Protein AF-A0A1E1VDY6-F1 (afdb_monomer_lite)

Secondary structure (DSSP, 8-state):
--TTT----------SS--TT-HHHHHHHHHHHHT-S-EEEE--GGG--HHHHHHHHTTTEEEE-PPP---TTTTTTPPPGGGPEEETTTTEEEPTTS-EEEPPP-----SSBPPPHHHHHHHHHHHHHHHHTTT----HHHHHHT-----B-----TTS--

Sequence (162 aa):
MEAEHHLIATYDVVMVGSDREQLATMVAKPKDAMGVEKLDALADHGYFSGEEIRSREALGVTPYLPKPLTSGAKAEGRFGKQDFVNLPEQDVYRCPSGAQLQRHILAMVRWGMPSSRKAQLDAATKRADKLRAKGKEVDFDQLLRMEPDSGTTNVHNTSSAH

Structure (mmCIF, N/CA/C/O backbone):
data_AF-A0A1E1VDY6-F1
#
_entry.id   AF-A0A1E1VDY6-F1
#
loop_
_atom_site.group_PDB
_atom_site.id
_atom_site.type_symbol
_atom_site.label_atom_id
_atom_site.label_alt_id
_atom_site.label_comp_id
_atom_site.label_asym_id
_atom_site.label_entity_id
_atom_site.label_seq_id
_atom_site.pdbx_PDB_ins_code
_atom_site.Cartn_x
_atom_site.Cartn_y
_atom_site.Cartn_z
_atom_site.occupancy
_atom_site.B_iso_or_equiv
_atom_site.auth_seq_id
_atom_site.auth_comp_id
_atom_site.auth_asym_id
_atom_site.auth_atom_id
_atom_site.pdbx_PDB_model_num
ATOM 1 N N . MET A 1 1 ? 25.013 -5.608 -30.154 1.00 61.53 1 MET A N 1
ATOM 2 C CA . MET A 1 1 ? 25.871 -6.798 -30.307 1.00 61.53 1 MET A CA 1
ATOM 3 C C . MET A 1 1 ? 24.964 -7.928 -30.741 1.00 61.53 1 MET A C 1
ATOM 5 O O . MET A 1 1 ? 23.902 -8.065 -30.151 1.00 61.53 1 MET A O 1
ATOM 9 N N . GLU A 1 2 ? 25.317 -8.642 -31.798 1.00 74.00 2 GLU A N 1
ATOM 10 C CA . GLU A 1 2 ? 24.627 -9.865 -32.209 1.00 74.00 2 GLU A CA 1
ATOM 11 C C . GLU A 1 2 ? 25.084 -10.992 -31.261 1.00 74.00 2 GLU A C 1
ATOM 13 O O . GLU A 1 2 ? 26.265 -11.059 -30.904 1.00 74.00 2 GLU A O 1
ATOM 18 N N . ALA A 1 3 ? 24.138 -11.769 -30.732 1.00 75.62 3 ALA A N 1
ATOM 19 C CA . ALA A 1 3 ? 24.368 -12.647 -29.587 1.00 75.62 3 ALA A CA 1
ATOM 20 C C . ALA A 1 3 ? 25.053 -13.968 -29.967 1.00 75.62 3 ALA A C 1
ATOM 22 O O . ALA A 1 3 ? 25.792 -14.507 -29.144 1.00 75.62 3 ALA A O 1
ATOM 23 N N . GLU A 1 4 ? 24.846 -14.467 -31.187 1.00 78.94 4 GLU A N 1
ATOM 24 C CA . GLU A 1 4 ? 25.376 -15.751 -31.659 1.00 78.94 4 GLU A CA 1
ATOM 25 C C . GLU A 1 4 ? 26.841 -15.661 -32.103 1.00 78.94 4 GLU A C 1
ATOM 27 O O . GLU A 1 4 ? 27.632 -16.578 -31.880 1.00 78.94 4 GLU A O 1
ATOM 32 N N . HIS A 1 5 ? 27.229 -14.548 -32.717 1.00 81.94 5 HIS A N 1
ATOM 33 C CA . HIS A 1 5 ? 28.559 -14.322 -33.282 1.00 81.94 5 HIS A CA 1
ATOM 34 C C . HIS A 1 5 ? 29.347 -13.248 -32.532 1.00 81.94 5 HIS A C 1
ATOM 36 O O . HIS A 1 5 ? 30.486 -12.948 -32.894 1.00 81.94 5 HIS A O 1
ATOM 42 N N . HIS A 1 6 ? 28.761 -12.669 -31.479 1.00 78.00 6 HIS A N 1
ATOM 43 C CA . HIS A 1 6 ? 29.374 -11.634 -30.648 1.00 78.00 6 HIS A CA 1
ATOM 44 C C . HIS A 1 6 ? 29.844 -10.405 -31.450 1.00 78.00 6 HIS A C 1
ATOM 46 O O . HIS A 1 6 ? 30.794 -9.718 -31.070 1.00 78.00 6 HIS A O 1
ATOM 52 N N . LEU A 1 7 ? 29.170 -10.106 -32.564 1.00 81.06 7 LEU A N 1
ATOM 53 C CA . LEU A 1 7 ? 29.551 -9.028 -33.475 1.00 81.06 7 LEU A CA 1
ATOM 54 C C . LEU A 1 7 ? 28.927 -7.691 -33.066 1.00 81.06 7 LEU A C 1
ATOM 56 O O . LEU A 1 7 ? 27.763 -7.605 -32.666 1.00 81.06 7 LEU A O 1
ATOM 60 N N . ILE A 1 8 ? 29.687 -6.606 -33.206 1.00 81.56 8 ILE A N 1
ATOM 61 C CA . ILE A 1 8 ? 29.159 -5.249 -33.046 1.00 81.56 8 ILE A CA 1
ATOM 62 C C . ILE A 1 8 ? 28.522 -4.833 -34.373 1.00 81.56 8 ILE A C 1
ATOM 64 O O . ILE A 1 8 ? 29.220 -4.450 -35.304 1.00 81.56 8 ILE A O 1
ATOM 68 N N . ALA A 1 9 ? 27.193 -4.918 -34.451 1.00 77.44 9 ALA A N 1
ATOM 69 C CA . ALA A 1 9 ? 26.442 -4.541 -35.650 1.00 77.44 9 ALA A CA 1
ATOM 70 C C . ALA A 1 9 ? 26.530 -3.034 -35.951 1.00 77.44 9 ALA A C 1
ATOM 72 O O . ALA A 1 9 ? 26.693 -2.634 -37.098 1.00 77.44 9 ALA 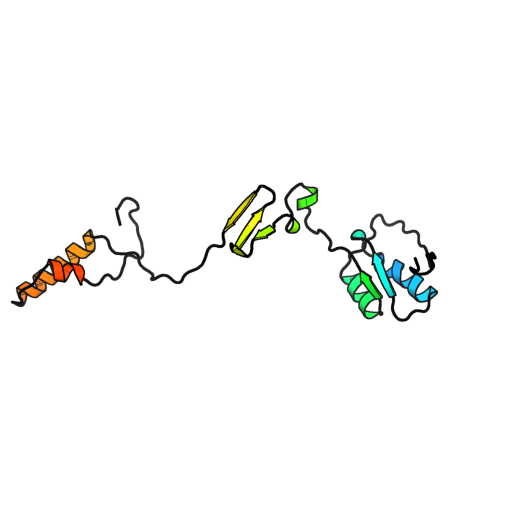A O 1
ATOM 73 N N . THR A 1 10 ? 26.437 -2.193 -34.918 1.00 80.12 10 THR A N 1
ATOM 74 C CA . THR A 1 10 ? 26.476 -0.729 -35.027 1.00 80.12 10 THR A CA 1
ATOM 75 C C . THR A 1 10 ? 27.017 -0.120 -33.739 1.00 80.12 10 THR A C 1
ATOM 77 O O . THR A 1 10 ? 26.833 -0.694 -32.664 1.00 80.12 10 THR A O 1
ATOM 80 N N . TYR A 1 11 ? 27.613 1.067 -33.829 1.00 81.62 11 TYR A N 1
ATOM 81 C CA . TYR A 1 11 ? 27.951 1.900 -32.675 1.00 81.62 11 TYR A CA 1
ATOM 82 C C . TYR A 1 11 ? 27.539 3.353 -32.942 1.00 81.62 11 TYR A C 1
ATOM 84 O O . TYR A 1 11 ? 27.446 3.770 -34.098 1.00 81.62 11 TYR A O 1
ATOM 92 N N . ASP A 1 12 ? 27.276 4.113 -31.882 1.00 79.88 12 ASP A N 1
ATOM 93 C CA . ASP A 1 12 ? 27.006 5.549 -31.952 1.00 79.88 12 ASP A CA 1
ATOM 94 C C . ASP A 1 12 ? 27.620 6.258 -30.743 1.00 79.88 12 ASP A C 1
ATOM 96 O O . ASP A 1 12 ? 27.801 5.639 -29.693 1.00 79.88 12 ASP A O 1
ATOM 100 N N . VAL A 1 13 ? 27.953 7.540 -30.889 1.00 82.06 13 VAL A N 1
ATOM 101 C CA . VAL A 1 13 ? 28.509 8.362 -29.804 1.00 82.06 13 VAL A CA 1
ATOM 102 C C . VAL A 1 13 ? 27.557 9.516 -29.534 1.00 82.06 13 VAL A C 1
ATOM 104 O O . VAL A 1 13 ? 27.335 10.363 -30.397 1.00 82.06 13 VAL A O 1
ATOM 107 N N . VAL A 1 14 ? 27.010 9.559 -28.320 1.00 80.56 14 VAL A N 1
ATOM 108 C CA . VAL A 1 14 ? 26.046 10.580 -27.897 1.00 80.56 14 VAL A CA 1
ATOM 109 C C . VAL A 1 14 ? 26.726 11.542 -26.920 1.00 80.56 14 VAL A C 1
ATOM 111 O O . VAL A 1 14 ? 27.401 11.119 -25.987 1.00 80.56 14 VAL A O 1
ATOM 114 N N . MET A 1 15 ? 26.547 12.850 -27.129 1.00 81.44 15 MET A N 1
ATOM 115 C CA . MET A 1 15 ? 27.095 13.911 -26.260 1.00 81.44 15 MET A CA 1
ATOM 116 C C . MET A 1 15 ? 26.134 14.326 -25.129 1.00 81.44 15 MET A C 1
ATOM 118 O O . MET A 1 15 ? 26.396 15.276 -24.392 1.00 81.44 15 MET A O 1
ATOM 122 N N . VAL A 1 16 ? 24.997 13.642 -25.011 1.00 80.94 16 VAL A N 1
ATOM 123 C CA . VAL A 1 16 ? 23.977 13.859 -23.982 1.00 80.94 16 VAL A CA 1
ATOM 124 C C . VAL A 1 16 ? 24.373 13.054 -22.749 1.00 80.94 16 VAL A C 1
ATOM 126 O O . VAL A 1 16 ? 24.620 11.859 -22.845 1.00 80.94 16 VAL A O 1
ATOM 129 N N . GLY A 1 17 ? 24.415 13.694 -21.579 1.00 80.94 17 GLY A N 1
ATOM 130 C CA . GLY A 1 17 ? 24.827 13.057 -20.319 1.00 80.94 17 GLY A CA 1
ATOM 131 C C . GLY A 1 17 ? 23.815 12.070 -19.720 1.00 80.94 17 GLY A C 1
ATOM 132 O O . GLY A 1 17 ? 23.894 11.778 -18.530 1.00 80.94 17 GLY A O 1
ATOM 133 N N . SER A 1 18 ? 22.831 11.615 -20.495 1.00 82.25 18 SER A N 1
ATOM 134 C CA . SER A 1 18 ? 21.808 10.671 -20.059 1.00 82.25 18 SER A CA 1
ATOM 135 C C . SER A 1 18 ? 21.435 9.733 -21.199 1.00 82.25 18 SER A C 1
ATOM 137 O O . SER A 1 18 ? 21.164 10.183 -22.309 1.00 82.25 18 SER A O 1
ATOM 139 N N . ASP A 1 19 ? 21.367 8.443 -20.883 1.00 84.75 19 ASP A N 1
ATOM 140 C CA . ASP A 1 19 ? 20.883 7.389 -21.782 1.00 84.75 19 ASP A CA 1
ATOM 141 C C . ASP A 1 19 ? 19.352 7.365 -21.919 1.00 84.75 19 ASP A C 1
ATOM 143 O O . ASP A 1 19 ? 18.786 6.651 -22.751 1.00 84.75 19 ASP A O 1
ATOM 147 N N . ARG A 1 20 ? 18.660 8.163 -21.103 1.00 80.81 20 ARG A N 1
ATOM 148 C CA . ARG A 1 20 ? 17.218 8.350 -21.204 1.00 80.81 20 ARG A CA 1
ATOM 149 C C . ARG A 1 20 ? 16.915 8.952 -22.579 1.00 80.81 20 ARG A C 1
ATOM 151 O O . ARG A 1 20 ? 17.538 9.939 -22.949 1.00 80.81 20 ARG A O 1
ATOM 158 N N . GLU A 1 21 ? 15.964 8.376 -23.311 1.00 85.56 21 GLU A N 1
ATOM 159 C CA . GLU A 1 21 ? 15.605 8.791 -24.683 1.00 85.56 21 GLU A CA 1
ATOM 160 C C . GLU A 1 21 ? 16.577 8.343 -25.792 1.00 85.56 21 GLU A C 1
ATOM 162 O O . GLU A 1 21 ? 16.498 8.826 -26.922 1.00 85.56 21 GLU A O 1
ATOM 167 N N . GLN A 1 22 ? 17.491 7.409 -25.501 1.00 87.62 22 GLN A N 1
ATOM 168 C CA . GLN A 1 22 ? 18.426 6.866 -26.496 1.00 87.62 22 GLN A CA 1
ATOM 169 C C . GLN A 1 22 ? 18.090 5.438 -26.953 1.00 87.62 22 GLN A C 1
ATOM 171 O O . GLN A 1 22 ? 18.720 4.931 -27.887 1.00 87.62 22 GLN A O 1
ATOM 176 N N . LEU A 1 23 ? 17.088 4.773 -26.361 1.00 88.06 23 LEU A N 1
ATOM 177 C CA . LEU A 1 23 ? 16.748 3.383 -26.696 1.00 88.06 23 LEU A CA 1
ATOM 178 C C . LEU A 1 23 ? 16.292 3.269 -28.154 1.00 88.06 23 LEU A C 1
ATOM 180 O O . LEU A 1 23 ? 16.680 2.355 -28.881 1.00 88.06 23 LEU A O 1
ATOM 184 N N . ALA A 1 24 ? 15.491 4.234 -28.591 1.00 86.25 24 ALA A N 1
ATOM 185 C CA . ALA A 1 24 ? 14.985 4.338 -29.944 1.00 86.25 24 ALA A CA 1
ATOM 186 C C . ALA A 1 24 ? 16.091 4.304 -31.006 1.00 86.25 24 ALA A C 1
ATOM 188 O O . ALA A 1 24 ? 16.039 3.510 -31.950 1.00 86.25 24 ALA A O 1
ATOM 189 N N . THR A 1 25 ? 17.078 5.181 -30.840 1.00 85.38 25 THR A N 1
ATOM 190 C CA . THR A 1 25 ? 18.181 5.376 -31.783 1.00 85.38 25 THR A CA 1
ATOM 191 C C . THR A 1 25 ? 19.120 4.175 -31.778 1.00 85.38 25 THR A C 1
ATOM 193 O O . THR A 1 25 ? 19.518 3.697 -32.842 1.00 85.38 25 THR A O 1
ATOM 196 N N . MET A 1 26 ? 19.421 3.649 -30.588 1.00 86.75 26 MET A N 1
ATOM 197 C CA . MET A 1 26 ? 20.375 2.553 -30.403 1.00 86.75 26 MET A CA 1
ATOM 198 C C . MET A 1 26 ? 19.860 1.208 -30.914 1.00 86.75 26 MET A C 1
ATOM 200 O O . MET A 1 26 ? 20.661 0.336 -31.235 1.00 86.75 26 MET A O 1
ATOM 204 N N . VAL A 1 27 ? 18.542 1.042 -31.029 1.00 88.75 27 VAL A N 1
ATOM 205 C CA . VAL A 1 27 ? 17.918 -0.179 -31.554 1.00 88.75 27 VAL A CA 1
ATOM 206 C C . VAL A 1 27 ? 17.598 -0.065 -33.050 1.00 88.75 27 VAL A C 1
ATOM 208 O O . VAL A 1 27 ? 17.728 -1.051 -33.776 1.00 88.75 27 VAL A O 1
ATOM 211 N N . ALA A 1 28 ? 17.241 1.123 -33.549 1.00 86.88 28 ALA A N 1
ATOM 212 C CA . ALA A 1 28 ? 16.897 1.311 -34.961 1.00 86.88 28 ALA A CA 1
ATOM 213 C C . ALA A 1 28 ? 18.059 0.958 -35.906 1.00 86.88 28 ALA A C 1
ATOM 215 O O . ALA A 1 28 ? 17.890 0.145 -36.811 1.00 86.88 28 ALA A O 1
ATOM 216 N N . LYS A 1 29 ? 19.262 1.494 -35.653 1.00 86.69 29 LYS A N 1
ATOM 217 C CA . LYS A 1 29 ? 20.424 1.258 -36.528 1.00 86.69 29 LYS A CA 1
ATOM 218 C C . LYS A 1 29 ? 20.803 -0.229 -36.646 1.00 86.69 29 LYS A C 1
ATOM 220 O O . LYS A 1 29 ? 20.974 -0.687 -37.774 1.00 86.69 29 LYS A O 1
ATOM 225 N N . PRO A 1 30 ? 20.922 -1.007 -35.548 1.00 86.56 30 PRO A N 1
ATOM 226 C CA . PRO A 1 30 ? 21.192 -2.435 -35.661 1.00 86.56 30 PRO A CA 1
ATOM 227 C C . PRO A 1 30 ? 20.065 -3.192 -36.359 1.00 86.56 30 PRO A C 1
ATOM 229 O O . PRO A 1 30 ? 20.351 -4.109 -37.122 1.00 86.56 30 PRO A O 1
ATOM 232 N N . LYS A 1 31 ? 18.799 -2.823 -36.125 1.00 87.94 31 LYS A N 1
ATOM 233 C CA . LYS A 1 31 ? 17.659 -3.473 -36.777 1.00 87.94 31 LYS A CA 1
ATOM 234 C C . LYS A 1 31 ? 17.722 -3.335 -38.298 1.00 87.94 31 LYS A C 1
ATOM 236 O O . LYS A 1 31 ? 17.595 -4.335 -39.001 1.00 87.94 31 LYS A O 1
ATOM 241 N N . ASP A 1 32 ? 17.984 -2.121 -38.777 1.00 86.88 32 ASP A N 1
ATOM 242 C CA . ASP A 1 32 ? 18.112 -1.825 -40.205 1.00 86.88 32 ASP A CA 1
ATOM 243 C C . ASP A 1 32 ? 19.357 -2.496 -40.802 1.00 86.88 32 ASP A C 1
ATOM 245 O O . ASP A 1 32 ? 19.286 -3.090 -41.875 1.00 86.88 32 ASP A O 1
ATOM 249 N N . ALA A 1 33 ? 20.488 -2.467 -40.086 1.00 86.12 33 ALA A N 1
ATOM 250 C CA . ALA A 1 33 ? 21.735 -3.094 -40.526 1.00 86.12 33 ALA A CA 1
ATOM 251 C C . ALA A 1 33 ? 21.641 -4.627 -40.615 1.00 86.12 33 ALA A C 1
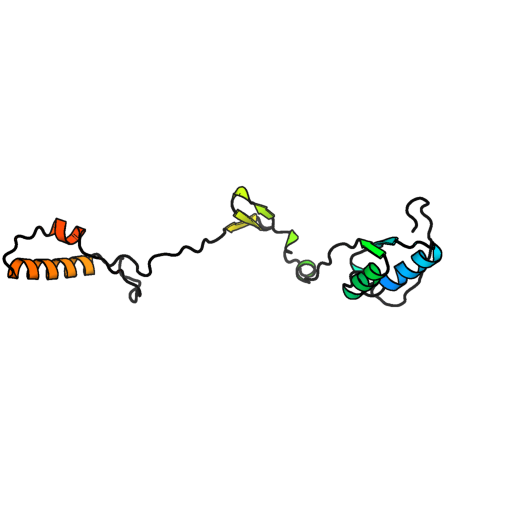ATOM 253 O O . ALA A 1 33 ? 22.242 -5.229 -41.502 1.00 86.12 33 ALA A O 1
ATOM 254 N N . MET A 1 34 ? 20.891 -5.261 -39.709 1.00 85.62 34 MET A N 1
ATOM 255 C CA . MET A 1 34 ? 20.655 -6.708 -39.716 1.00 85.62 34 MET A CA 1
ATOM 256 C C . MET A 1 34 ? 19.483 -7.114 -40.621 1.00 85.62 34 MET A C 1
ATOM 258 O O . MET A 1 34 ? 19.331 -8.297 -40.913 1.00 85.62 34 MET A O 1
ATOM 262 N N . GLY A 1 35 ? 18.653 -6.162 -41.066 1.00 85.94 35 GLY A N 1
ATOM 263 C CA . GLY A 1 35 ? 17.502 -6.421 -41.934 1.00 85.94 35 GLY A CA 1
ATOM 264 C C . GLY A 1 35 ? 16.433 -7.321 -41.302 1.00 85.94 35 GLY A C 1
ATOM 265 O O . GLY A 1 35 ? 15.729 -8.030 -42.018 1.00 85.94 35 GLY A O 1
ATOM 266 N N . VAL A 1 36 ? 16.325 -7.335 -39.969 1.00 87.31 36 VAL A N 1
ATOM 267 C CA . VAL A 1 36 ? 15.414 -8.227 -39.233 1.00 87.31 36 VAL A CA 1
ATOM 268 C C . VAL A 1 36 ? 14.076 -7.551 -38.939 1.00 87.31 36 VAL A C 1
ATOM 270 O O . VAL A 1 36 ? 14.023 -6.400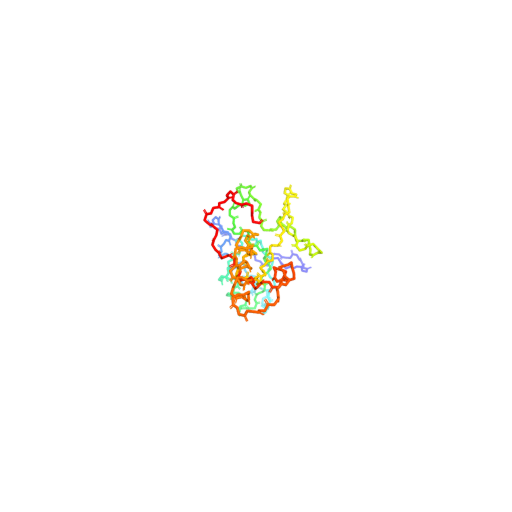 -38.510 1.00 87.31 36 VAL A O 1
ATOM 273 N N . GLU A 1 37 ? 12.968 -8.280 -39.100 1.00 85.44 37 GLU A N 1
ATOM 274 C CA . GLU A 1 37 ? 11.633 -7.762 -38.756 1.00 85.44 37 GLU A CA 1
ATOM 275 C C . GLU A 1 37 ? 11.409 -7.663 -37.241 1.00 85.44 37 GLU A C 1
ATOM 277 O O . GLU A 1 37 ? 10.681 -6.781 -36.776 1.00 85.44 37 GLU A O 1
ATOM 282 N N . LYS A 1 38 ? 12.050 -8.540 -36.459 1.00 89.12 38 LYS A N 1
ATOM 283 C CA . LYS A 1 38 ? 11.966 -8.588 -34.995 1.00 89.12 38 LYS A CA 1
ATOM 284 C C . LYS A 1 38 ? 13.349 -8.478 -34.370 1.00 89.12 38 LYS A C 1
ATOM 286 O O . LYS A 1 38 ? 14.280 -9.116 -34.849 1.00 89.12 38 LYS A O 1
ATOM 291 N N . LEU A 1 39 ? 13.466 -7.683 -33.308 1.00 89.94 39 LEU A N 1
ATOM 292 C CA . LEU A 1 39 ? 14.710 -7.539 -32.556 1.00 89.94 39 LEU A CA 1
ATOM 293 C C . LEU A 1 39 ? 14.448 -7.529 -31.052 1.00 89.94 39 LEU A C 1
ATOM 295 O O . LEU A 1 39 ? 13.723 -6.666 -30.557 1.00 89.94 39 LEU A O 1
ATOM 299 N N . ASP A 1 40 ? 15.111 -8.426 -30.334 1.00 90.12 40 ASP A N 1
ATOM 300 C CA . ASP A 1 40 ? 15.147 -8.418 -28.876 1.00 90.12 40 ASP A CA 1
ATOM 301 C C . ASP A 1 40 ? 16.333 -7.568 -28.411 1.00 90.12 40 ASP A C 1
ATOM 303 O O . ASP A 1 40 ? 17.479 -7.806 -28.798 1.00 90.12 40 ASP A O 1
ATOM 307 N N . ALA A 1 41 ? 16.064 -6.542 -27.603 1.00 88.94 41 ALA A N 1
ATOM 308 C CA . ALA A 1 41 ? 17.072 -5.572 -27.184 1.00 88.94 41 ALA A CA 1
ATOM 309 C C . ALA A 1 41 ? 17.289 -5.634 -25.671 1.00 88.94 41 ALA A C 1
ATOM 311 O O . ALA A 1 41 ? 16.389 -5.319 -24.902 1.00 88.94 41 ALA A O 1
ATOM 312 N N . LEU A 1 42 ? 18.491 -6.003 -25.231 1.00 90.12 42 LEU A N 1
ATOM 313 C CA . LEU A 1 42 ? 18.872 -5.939 -23.820 1.00 90.12 42 LEU A CA 1
ATOM 314 C C . LEU A 1 42 ? 19.533 -4.587 -23.528 1.00 90.12 42 LEU A C 1
ATOM 316 O O . LEU A 1 42 ? 20.544 -4.256 -24.146 1.00 90.12 42 LEU A O 1
ATOM 320 N N . ALA A 1 43 ? 18.979 -3.826 -22.584 1.00 89.44 43 ALA A N 1
ATOM 321 C CA . ALA A 1 43 ? 19.499 -2.518 -22.185 1.00 89.44 43 ALA A CA 1
ATOM 322 C C . ALA A 1 43 ? 19.450 -2.335 -20.661 1.00 89.44 43 ALA A C 1
ATOM 324 O O . ALA A 1 43 ? 18.695 -3.011 -19.957 1.00 89.44 43 ALA A O 1
ATOM 325 N N . ASP A 1 44 ? 20.269 -1.422 -20.138 1.00 87.19 44 ASP A N 1
ATOM 326 C CA . ASP A 1 44 ? 20.258 -1.095 -18.715 1.00 87.19 44 ASP A CA 1
ATOM 327 C C . ASP A 1 44 ? 19.067 -0.197 -18.321 1.00 87.19 44 ASP A C 1
ATOM 329 O O . ASP A 1 44 ? 18.263 0.239 -19.141 1.00 87.19 44 ASP A O 1
ATOM 333 N N . HIS A 1 45 ? 18.938 0.077 -17.022 1.00 84.38 45 HIS A N 1
ATOM 334 C CA . HIS A 1 45 ? 17.849 0.888 -16.474 1.00 84.38 45 HIS A CA 1
ATOM 335 C C . HIS A 1 45 ? 17.891 2.373 -16.887 1.00 84.38 45 HIS A C 1
ATOM 337 O O . HIS A 1 45 ? 16.869 3.051 -16.768 1.00 84.38 45 HIS A O 1
ATOM 343 N N . GLY A 1 46 ? 19.040 2.887 -17.335 1.00 85.19 46 GLY A N 1
ATOM 344 C CA . GLY A 1 46 ? 19.214 4.260 -17.810 1.00 85.19 46 GLY A CA 1
ATOM 345 C C . GLY A 1 46 ? 18.442 4.526 -19.102 1.00 85.19 46 GLY A C 1
ATOM 346 O O . GLY A 1 46 ? 17.878 5.606 -19.265 1.00 85.19 46 GLY A O 1
ATOM 347 N N . TYR A 1 47 ? 18.291 3.497 -19.941 1.00 87.31 47 TYR A N 1
ATOM 348 C CA . TYR A 1 47 ? 17.485 3.513 -21.168 1.00 87.31 47 TYR A CA 1
ATOM 349 C C . TYR A 1 47 ? 15.967 3.400 -20.921 1.00 87.31 47 TYR A C 1
ATOM 351 O O . TYR A 1 47 ? 15.180 3.313 -21.867 1.00 87.31 47 TYR A O 1
ATOM 359 N N . PHE A 1 48 ? 15.504 3.378 -19.664 1.00 87.00 48 PHE A N 1
ATOM 360 C CA . PHE A 1 48 ? 14.078 3.231 -19.372 1.00 87.00 48 PHE A CA 1
ATOM 361 C C . PHE A 1 48 ? 13.289 4.517 -19.676 1.00 87.00 48 PHE A C 1
ATOM 363 O O . PHE A 1 48 ? 13.256 5.465 -18.884 1.00 87.00 48 PHE A O 1
ATOM 370 N N . SER A 1 49 ? 12.556 4.500 -20.791 1.00 86.75 49 SER A N 1
ATOM 371 C CA . SER A 1 49 ? 11.538 5.492 -21.148 1.00 86.75 49 SER A CA 1
ATOM 372 C C . SER A 1 49 ? 10.272 4.805 -21.659 1.00 86.75 49 SER A C 1
ATOM 374 O O . SER A 1 49 ? 10.294 4.084 -22.653 1.00 86.75 49 SER A O 1
ATOM 376 N N . GLY A 1 50 ? 9.141 5.021 -20.980 1.00 85.56 50 GLY A N 1
ATOM 377 C CA . GLY A 1 50 ? 7.881 4.351 -21.327 1.00 85.56 50 GLY A CA 1
ATOM 378 C C . GLY A 1 50 ? 7.343 4.723 -22.714 1.00 85.56 50 GLY A C 1
ATOM 379 O O . GLY A 1 50 ? 6.713 3.893 -23.367 1.00 85.56 50 GLY A O 1
ATOM 380 N N . GLU A 1 51 ? 7.599 5.951 -23.168 1.00 86.69 51 GLU A N 1
ATOM 381 C CA . GLU A 1 51 ? 7.221 6.411 -24.507 1.00 86.69 51 GLU A CA 1
ATOM 382 C C . GLU A 1 51 ? 8.055 5.717 -25.587 1.00 86.69 51 GLU A C 1
ATOM 384 O O . GLU A 1 51 ? 7.499 5.180 -26.548 1.00 86.69 51 GLU A O 1
ATOM 389 N N . GLU A 1 52 ? 9.372 5.629 -25.384 1.00 88.06 52 GLU A N 1
ATOM 390 C CA . GLU A 1 52 ? 10.257 4.926 -26.309 1.00 88.06 52 GLU A CA 1
ATOM 391 C C . GLU A 1 52 ? 9.927 3.441 -26.386 1.00 88.06 52 GLU A C 1
ATOM 393 O O . GLU A 1 52 ? 9.741 2.929 -27.487 1.00 88.06 52 GLU A O 1
ATOM 398 N N . ILE A 1 53 ? 9.798 2.766 -25.239 1.00 88.69 53 ILE A N 1
ATOM 399 C CA . ILE A 1 53 ? 9.480 1.333 -25.173 1.00 88.69 53 ILE A CA 1
ATOM 400 C C . ILE A 1 53 ? 8.219 1.045 -25.991 1.00 88.69 53 ILE A C 1
ATOM 402 O O . ILE A 1 53 ? 8.255 0.216 -26.898 1.00 88.69 53 ILE A O 1
ATOM 406 N N . ARG A 1 54 ? 7.142 1.810 -25.771 1.00 87.19 54 ARG A N 1
ATOM 407 C CA . ARG A 1 54 ? 5.887 1.653 -26.519 1.00 87.19 54 ARG A CA 1
ATOM 408 C C . ARG A 1 54 ? 6.072 1.881 -28.021 1.00 87.19 54 ARG A C 1
ATOM 410 O O . ARG A 1 54 ? 5.540 1.123 -28.829 1.00 87.19 54 ARG A O 1
ATOM 417 N N . SER A 1 55 ? 6.801 2.932 -28.401 1.00 84.75 55 SER A N 1
ATOM 418 C CA . SER A 1 55 ? 7.040 3.253 -29.814 1.00 84.75 55 SER A CA 1
ATOM 419 C C . SER A 1 55 ? 7.822 2.155 -30.542 1.00 84.75 55 SER A C 1
ATOM 421 O O . SER A 1 55 ? 7.571 1.897 -31.717 1.00 84.75 55 SER A O 1
ATOM 423 N N . ARG A 1 56 ? 8.754 1.484 -29.851 1.00 85.62 56 ARG A N 1
ATOM 424 C CA . ARG A 1 56 ? 9.624 0.456 -30.435 1.00 85.62 56 ARG A CA 1
ATOM 425 C C . ARG A 1 56 ? 8.969 -0.921 -30.434 1.00 85.62 56 ARG A C 1
ATOM 427 O O . ARG A 1 56 ? 9.098 -1.629 -31.430 1.00 85.62 56 ARG A O 1
ATOM 434 N N . GLU A 1 57 ? 8.171 -1.247 -29.418 1.00 85.56 57 GLU A N 1
ATOM 435 C CA . GLU A 1 57 ? 7.302 -2.433 -29.426 1.00 85.56 57 GLU A CA 1
ATOM 436 C C . GLU A 1 57 ? 6.369 -2.445 -30.640 1.00 85.56 57 GLU A C 1
ATOM 438 O O . GLU A 1 57 ? 6.271 -3.459 -31.332 1.00 85.56 57 GLU A O 1
ATOM 443 N N . ALA A 1 58 ? 5.768 -1.298 -30.977 1.00 81.38 58 ALA A N 1
ATOM 444 C CA . ALA A 1 58 ? 4.932 -1.156 -32.171 1.00 81.38 58 ALA A CA 1
ATOM 445 C C . ALA A 1 58 ? 5.693 -1.410 -33.488 1.00 81.38 58 ALA A C 1
ATOM 447 O O . ALA A 1 58 ? 5.091 -1.789 -34.489 1.00 81.38 58 ALA A O 1
ATOM 448 N N . LEU A 1 59 ? 7.014 -1.227 -33.485 1.00 84.12 59 LEU A N 1
ATOM 449 C CA . LEU A 1 59 ? 7.888 -1.455 -34.631 1.00 84.12 59 LEU A CA 1
ATOM 450 C C . LEU A 1 59 ? 8.519 -2.849 -34.620 1.00 84.12 59 LEU A C 1
ATOM 452 O O . LEU A 1 59 ? 9.410 -3.087 -35.424 1.00 84.12 59 LEU A O 1
ATOM 456 N N . GLY A 1 60 ? 8.107 -3.766 -33.737 1.00 88.06 60 GLY A N 1
ATOM 457 C CA . GLY A 1 60 ? 8.659 -5.122 -33.659 1.00 88.06 60 GLY A CA 1
ATOM 458 C C . GLY A 1 60 ? 10.014 -5.187 -32.952 1.00 88.06 60 GLY A C 1
ATOM 459 O O . GLY A 1 60 ? 10.903 -5.918 -33.379 1.00 88.06 60 GLY A O 1
ATOM 460 N N . VAL A 1 61 ? 10.218 -4.372 -31.922 1.00 90.94 61 VAL A N 1
ATOM 461 C CA . VAL A 1 61 ? 11.379 -4.456 -31.029 1.00 90.94 61 VAL A CA 1
ATOM 462 C C . VAL A 1 61 ? 10.879 -4.807 -29.640 1.00 90.94 61 VAL A C 1
ATOM 464 O O . VAL A 1 61 ? 10.028 -4.099 -29.114 1.00 90.94 61 VAL A O 1
ATOM 467 N N . THR A 1 62 ? 11.431 -5.841 -29.017 1.00 91.19 62 THR A N 1
ATOM 468 C CA . THR A 1 62 ? 11.078 -6.220 -27.646 1.00 91.19 62 THR A CA 1
ATOM 469 C C . THR A 1 62 ? 12.239 -5.888 -26.712 1.00 91.19 62 THR A C 1
ATOM 471 O O . THR A 1 62 ? 13.239 -6.609 -26.683 1.00 91.19 62 THR A O 1
ATOM 474 N N . PRO A 1 63 ? 12.165 -4.770 -25.967 1.00 90.00 63 PRO A N 1
ATOM 475 C CA . PRO A 1 63 ? 13.251 -4.376 -25.093 1.00 90.00 63 PRO A CA 1
ATOM 476 C C . PRO A 1 63 ? 13.125 -5.036 -23.711 1.00 90.00 63 PRO A C 1
ATOM 478 O O . PRO A 1 63 ? 12.098 -4.956 -23.038 1.00 90.00 63 PRO A O 1
ATOM 481 N N . TYR A 1 64 ? 14.211 -5.646 -23.252 1.00 90.38 64 TYR A N 1
ATOM 482 C CA . TYR A 1 64 ? 14.371 -6.188 -21.912 1.00 90.38 64 TYR A CA 1
ATOM 483 C C . TYR A 1 64 ? 15.150 -5.185 -21.063 1.00 90.38 64 TYR A C 1
ATOM 485 O O . TYR A 1 64 ? 16.370 -5.074 -21.187 1.00 90.38 64 TYR A O 1
ATOM 493 N N . LEU A 1 65 ? 14.438 -4.452 -20.199 1.00 89.50 65 LEU A N 1
ATOM 494 C CA . LEU A 1 65 ? 15.037 -3.489 -19.274 1.00 89.50 65 LEU A CA 1
ATOM 495 C C . LEU A 1 65 ? 14.733 -3.853 -17.814 1.00 89.50 65 LEU A C 1
ATOM 497 O O . LEU A 1 65 ? 13.598 -4.223 -17.489 1.00 89.50 65 LEU A O 1
ATOM 501 N N . PRO A 1 66 ? 15.698 -3.687 -16.895 1.00 86.25 66 PRO A N 1
ATOM 502 C CA . PRO A 1 66 ? 15.424 -3.727 -15.468 1.00 86.25 66 PRO A CA 1
ATOM 503 C C . PRO A 1 66 ? 14.406 -2.652 -15.072 1.00 86.25 66 PRO A C 1
ATOM 505 O O . PRO A 1 66 ? 14.440 -1.520 -15.555 1.00 86.25 66 PRO A O 1
ATOM 508 N N . LYS A 1 67 ? 13.509 -2.988 -14.140 1.00 81.50 67 LYS A N 1
ATOM 509 C CA . LYS A 1 67 ? 12.524 -2.036 -13.619 1.00 81.50 67 LYS A CA 1
ATOM 510 C C . LYS A 1 67 ? 13.241 -0.844 -12.961 1.00 81.50 67 LYS A C 1
ATOM 512 O O . LYS A 1 67 ? 14.025 -1.067 -12.035 1.00 81.50 67 LYS A O 1
ATOM 517 N N . PRO A 1 68 ? 12.947 0.406 -13.360 1.00 76.00 68 PRO A N 1
ATOM 518 C CA . PRO A 1 68 ? 13.599 1.570 -12.783 1.00 76.00 68 PRO A CA 1
ATOM 519 C C . PRO A 1 68 ? 13.170 1.746 -11.328 1.00 76.00 68 PRO A C 1
ATOM 521 O O . PRO A 1 68 ? 11.998 1.583 -10.965 1.00 76.00 68 PRO A O 1
ATOM 524 N N . LEU A 1 69 ? 14.125 2.128 -10.488 1.00 72.69 69 LEU A N 1
ATOM 525 C CA . LEU A 1 69 ? 13.860 2.554 -9.121 1.00 72.69 69 LEU A CA 1
ATOM 526 C C . LEU A 1 69 ? 13.560 4.054 -9.152 1.00 72.69 69 LEU A C 1
ATOM 528 O O . LEU A 1 69 ? 14.463 4.880 -9.140 1.00 72.69 69 LEU A O 1
ATOM 532 N N . THR A 1 70 ? 12.279 4.409 -9.237 1.00 68.69 70 THR A N 1
ATOM 533 C CA . THR A 1 70 ? 11.841 5.807 -9.404 1.00 68.69 70 THR A CA 1
ATOM 534 C C . THR A 1 70 ? 11.846 6.620 -8.109 1.00 68.69 70 THR A C 1
ATOM 536 O O . THR A 1 70 ? 11.697 7.838 -8.146 1.00 68.69 70 THR A O 1
ATOM 539 N N . SER A 1 71 ? 12.009 5.976 -6.951 1.00 68.81 71 SER A N 1
ATOM 540 C CA . SER A 1 71 ? 12.065 6.662 -5.661 1.00 68.81 71 SER A CA 1
ATOM 541 C C . SER A 1 71 ? 13.507 6.994 -5.276 1.00 68.81 71 SER A C 1
ATOM 543 O O . SER A 1 71 ? 14.304 6.076 -5.064 1.00 68.81 71 SER A O 1
ATOM 545 N N . GLY A 1 72 ? 13.803 8.276 -5.037 1.00 69.75 72 GLY A N 1
ATOM 546 C CA . GLY A 1 72 ? 15.062 8.728 -4.416 1.00 69.75 72 GLY A CA 1
ATOM 547 C C . GLY A 1 72 ? 15.314 8.140 -3.019 1.00 69.75 72 GLY A C 1
ATOM 548 O O . GLY A 1 72 ? 16.431 8.177 -2.522 1.00 69.75 72 GLY A O 1
ATOM 549 N N . ALA A 1 73 ? 14.304 7.493 -2.427 1.00 73.44 73 ALA A N 1
ATOM 550 C CA . ALA A 1 73 ? 14.371 6.802 -1.145 1.00 73.44 73 ALA A CA 1
ATOM 551 C C . ALA A 1 73 ? 15.619 5.921 -0.981 1.00 73.44 73 ALA A C 1
ATOM 553 O O . ALA A 1 73 ? 16.278 6.032 0.046 1.00 73.44 73 ALA A O 1
ATOM 554 N N . LYS A 1 74 ? 15.986 5.105 -1.982 1.00 70.88 74 LYS A N 1
ATOM 555 C CA . LYS A 1 74 ? 17.196 4.268 -1.890 1.00 70.88 74 LYS A CA 1
ATOM 556 C C . LYS A 1 74 ? 18.492 5.073 -1.968 1.00 70.88 74 LYS A C 1
ATOM 558 O O . LYS A 1 74 ? 19.424 4.756 -1.238 1.00 70.88 74 LYS A O 1
ATOM 563 N N . ALA A 1 75 ? 18.543 6.110 -2.805 1.00 76.38 75 ALA A N 1
ATOM 564 C CA . ALA A 1 75 ? 19.692 7.018 -2.866 1.00 76.38 75 ALA A CA 1
ATOM 565 C C . ALA A 1 75 ? 19.884 7.773 -1.536 1.00 76.38 75 ALA A C 1
ATOM 567 O O . ALA A 1 75 ? 21.007 8.039 -1.127 1.00 76.38 75 ALA A O 1
ATOM 568 N N . GLU A 1 76 ? 18.789 8.037 -0.821 1.00 81.25 76 GLU A N 1
ATOM 569 C CA . GLU A 1 76 ? 18.763 8.630 0.521 1.00 81.25 76 GLU A CA 1
ATOM 570 C C . GLU A 1 76 ? 18.907 7.595 1.663 1.00 81.25 76 GLU A C 1
ATOM 572 O O . GLU A 1 76 ? 18.714 7.932 2.830 1.00 81.25 76 GLU A O 1
ATOM 577 N N . GLY A 1 77 ? 19.211 6.326 1.359 1.00 82.00 77 GLY A N 1
ATOM 578 C CA . GLY A 1 77 ? 19.435 5.268 2.356 1.00 82.00 77 GLY A CA 1
ATOM 579 C C . GLY A 1 77 ? 18.176 4.708 3.035 1.00 82.00 77 GLY A C 1
ATOM 580 O O . GLY A 1 77 ? 18.282 3.952 4.000 1.00 82.00 77 GLY A O 1
ATOM 581 N N . ARG A 1 78 ? 16.974 5.049 2.559 1.00 83.56 78 ARG A N 1
ATOM 582 C CA . ARG A 1 78 ? 15.703 4.497 3.056 1.00 83.56 78 ARG A CA 1
ATOM 583 C C . ARG A 1 78 ? 15.379 3.155 2.394 1.00 83.56 78 ARG A C 1
ATOM 585 O O . ARG A 1 78 ? 15.746 2.903 1.246 1.00 83.56 78 ARG A O 1
ATOM 592 N N . PHE A 1 79 ? 14.619 2.318 3.102 1.00 83.44 79 PHE A N 1
ATOM 593 C CA . PHE A 1 79 ? 14.155 1.031 2.581 1.00 83.44 79 PHE A CA 1
ATOM 594 C C . PHE A 1 79 ? 13.165 1.218 1.427 1.00 83.44 79 PHE A C 1
ATOM 596 O O . PHE A 1 79 ? 12.178 1.948 1.537 1.00 83.44 79 PHE A O 1
ATOM 603 N N . GLY A 1 80 ? 13.425 0.536 0.317 1.00 82.12 80 GLY A N 1
ATOM 604 C CA . GLY A 1 80 ? 12.519 0.437 -0.816 1.00 82.12 80 GLY A CA 1
ATOM 605 C C . GLY A 1 80 ? 11.534 -0.718 -0.649 1.00 82.12 80 GLY A C 1
ATOM 606 O O . GLY A 1 80 ? 11.710 -1.608 0.179 1.00 82.12 80 GLY A O 1
ATOM 607 N N . LYS A 1 81 ? 10.500 -0.749 -1.497 1.00 81.38 81 LYS A N 1
ATOM 608 C CA . LYS A 1 81 ? 9.462 -1.794 -1.469 1.00 81.38 81 LYS A CA 1
ATOM 609 C C . LYS A 1 81 ? 10.034 -3.215 -1.564 1.00 81.38 81 LYS A C 1
ATOM 611 O O . LYS A 1 81 ? 9.505 -4.113 -0.923 1.00 81.38 81 LYS A O 1
ATOM 616 N N . GLN A 1 82 ? 11.099 -3.412 -2.342 1.00 82.88 82 GLN A N 1
ATOM 617 C CA . GLN A 1 82 ? 11.743 -4.722 -2.504 1.00 82.88 82 GLN A CA 1
ATOM 618 C C . GLN A 1 82 ? 12.417 -5.252 -1.233 1.00 82.88 82 GLN A C 1
ATOM 620 O O . GLN A 1 82 ? 12.714 -6.438 -1.163 1.00 82.88 82 GLN A O 1
ATOM 625 N N . ASP A 1 83 ? 12.666 -4.387 -0.249 1.00 87.06 83 ASP A N 1
ATOM 626 C CA . ASP A 1 83 ? 13.342 -4.780 0.981 1.00 87.06 83 ASP A CA 1
ATOM 627 C C . ASP A 1 83 ? 12.324 -5.356 2.005 1.00 87.06 83 ASP A C 1
ATOM 629 O O . ASP A 1 83 ? 12.703 -5.979 2.993 1.00 87.06 83 ASP A O 1
ATOM 633 N N . PHE A 1 84 ? 11.014 -5.209 1.762 1.00 89.62 84 PHE A N 1
ATOM 634 C CA . PHE A 1 84 ? 9.955 -5.796 2.589 1.00 89.62 84 PHE A CA 1
ATOM 635 C C . PHE A 1 84 ? 9.584 -7.201 2.103 1.00 89.62 84 PHE A C 1
ATOM 637 O O . PHE A 1 84 ? 9.244 -7.399 0.937 1.00 89.62 84 PHE A O 1
ATOM 644 N N . VAL A 1 85 ? 9.576 -8.167 3.023 1.00 92.56 85 VAL A N 1
ATOM 645 C CA . VAL A 1 85 ? 9.244 -9.571 2.747 1.00 92.56 85 VAL A CA 1
ATOM 646 C C . VAL A 1 85 ? 7.828 -9.864 3.228 1.00 92.56 85 VAL A C 1
ATOM 648 O O . VAL A 1 85 ? 7.506 -9.633 4.392 1.00 92.56 85 VAL A O 1
ATOM 651 N N . ASN A 1 86 ? 6.977 -10.387 2.347 1.00 90.94 86 ASN A N 1
ATOM 652 C CA . ASN A 1 86 ? 5.671 -10.907 2.743 1.00 90.94 86 ASN A CA 1
ATOM 653 C C . ASN A 1 86 ? 5.828 -12.330 3.299 1.00 90.94 86 ASN A C 1
ATOM 655 O O . ASN A 1 86 ? 6.437 -13.181 2.655 1.00 90.94 86 ASN A O 1
ATOM 659 N N . LEU A 1 87 ? 5.289 -12.568 4.493 1.00 92.31 87 LEU A N 1
ATOM 660 C CA . LEU A 1 87 ? 5.189 -13.871 5.142 1.00 92.31 87 LEU A CA 1
ATOM 661 C C . LEU A 1 87 ? 3.727 -14.336 5.028 1.00 92.31 87 LEU A C 1
ATOM 663 O O . LEU A 1 87 ? 2.922 -14.010 5.905 1.00 92.31 87 LEU A O 1
ATOM 667 N N . PRO A 1 88 ? 3.355 -15.047 3.947 1.00 89.06 88 PRO A N 1
ATOM 668 C CA . PRO A 1 88 ? 1.954 -15.306 3.613 1.00 89.06 88 PRO A CA 1
ATOM 669 C C . PRO A 1 88 ? 1.247 -16.200 4.634 1.00 89.06 88 PRO A C 1
ATOM 671 O O . PRO A 1 88 ? 0.064 -16.008 4.883 1.00 89.06 88 PRO A O 1
ATOM 674 N N . GLU A 1 89 ? 1.966 -17.126 5.273 1.00 88.94 89 GLU A N 1
ATOM 675 C CA . GLU A 1 89 ? 1.408 -18.021 6.301 1.00 88.94 89 GLU A CA 1
ATOM 676 C C . GLU A 1 89 ? 0.848 -17.265 7.510 1.00 88.94 89 GLU A C 1
ATOM 678 O O . GLU A 1 89 ? -0.096 -17.718 8.150 1.00 88.94 89 GLU A O 1
ATOM 683 N N . GLN A 1 90 ? 1.436 -16.110 7.819 1.00 87.31 90 GLN A N 1
ATOM 684 C CA . GLN A 1 90 ? 1.057 -15.277 8.957 1.00 87.31 90 GLN A CA 1
ATOM 685 C C . GLN A 1 90 ? 0.297 -14.026 8.516 1.00 87.31 90 GLN A C 1
ATOM 687 O O . GLN A 1 90 ? -0.202 -13.301 9.368 1.00 87.31 90 GLN A O 1
ATOM 692 N N . ASP A 1 91 ? 0.211 -13.772 7.204 1.00 86.94 91 ASP A N 1
ATOM 693 C CA . ASP A 1 91 ? -0.355 -12.549 6.632 1.00 86.94 91 ASP A CA 1
ATOM 694 C C . ASP A 1 91 ? 0.333 -11.272 7.169 1.00 86.94 91 ASP A C 1
ATOM 696 O O . ASP A 1 91 ? -0.281 -10.256 7.498 1.00 86.94 91 ASP A O 1
ATOM 700 N N . VAL A 1 92 ? 1.665 -11.347 7.264 1.00 90.94 92 VAL A N 1
ATOM 701 C CA . VAL A 1 92 ? 2.531 -10.317 7.854 1.00 90.94 92 VAL A CA 1
ATOM 702 C C . VAL A 1 92 ? 3.538 -9.813 6.836 1.00 90.94 92 VAL A C 1
ATOM 704 O O . VAL A 1 92 ? 4.104 -10.582 6.061 1.00 90.94 92 VAL A O 1
ATOM 707 N N . TYR A 1 93 ? 3.843 -8.519 6.886 1.00 91.56 93 TYR A N 1
ATOM 708 C CA . TYR A 1 93 ? 5.025 -7.976 6.218 1.00 91.56 93 TYR A CA 1
ATOM 709 C C . TYR A 1 93 ? 6.172 -7.811 7.210 1.00 91.56 93 TYR A C 1
ATOM 711 O O . TYR A 1 93 ? 6.032 -7.124 8.219 1.00 91.56 93 TYR A O 1
ATOM 719 N N . ARG A 1 94 ? 7.327 -8.403 6.907 1.00 92.50 94 ARG A N 1
ATOM 720 C CA . ARG A 1 94 ? 8.576 -8.204 7.643 1.00 92.50 94 ARG A CA 1
ATOM 721 C C . ARG A 1 94 ? 9.415 -7.140 6.942 1.00 92.50 94 ARG A C 1
ATOM 723 O O . ARG A 1 94 ? 9.694 -7.257 5.749 1.00 92.50 94 ARG A O 1
ATOM 730 N N . CYS A 1 95 ? 9.833 -6.117 7.675 1.00 90.44 95 CYS A N 1
ATOM 731 C CA . CYS A 1 95 ? 10.749 -5.107 7.156 1.00 90.44 95 CYS A CA 1
ATOM 732 C C . CYS A 1 95 ? 12.225 -5.538 7.318 1.00 90.44 95 CYS A C 1
ATOM 734 O O . CYS A 1 95 ? 12.522 -6.445 8.105 1.00 90.44 95 CYS A O 1
ATOM 736 N N . PRO A 1 96 ? 13.173 -4.866 6.637 1.00 89.12 96 PRO A N 1
ATOM 737 C CA . PRO A 1 96 ? 14.608 -5.158 6.746 1.00 89.12 96 PRO A CA 1
ATOM 738 C C . PRO A 1 96 ? 15.175 -5.073 8.162 1.00 89.12 96 PRO A C 1
ATOM 740 O O . PRO A 1 96 ? 16.083 -5.825 8.501 1.00 89.12 96 PRO A O 1
ATOM 743 N N . SER A 1 97 ? 14.633 -4.190 9.009 1.00 89.06 97 SER A N 1
ATOM 744 C CA . SER A 1 97 ? 15.047 -4.072 10.413 1.00 89.06 97 SER A CA 1
ATOM 745 C C . SE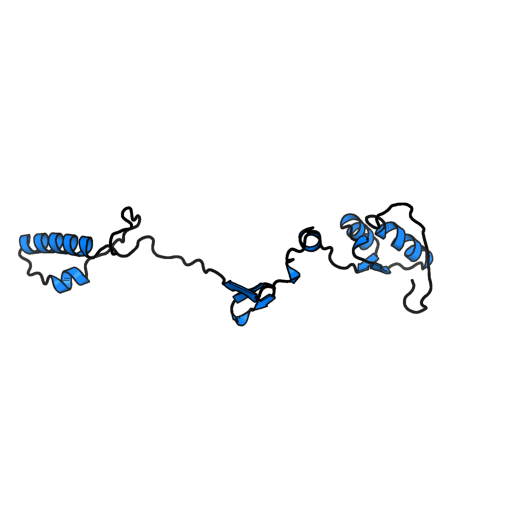R A 1 97 ? 14.472 -5.171 11.316 1.00 89.06 97 SER A C 1
ATOM 747 O O . SER A 1 97 ? 14.742 -5.187 12.513 1.00 89.06 97 SER A O 1
ATOM 749 N N . GLY A 1 98 ? 13.689 -6.102 10.763 1.00 88.50 98 GLY A N 1
ATOM 750 C CA . GLY A 1 98 ? 13.135 -7.253 11.473 1.00 88.50 98 GLY A CA 1
ATOM 751 C C . GLY A 1 98 ? 11.771 -7.021 12.121 1.00 88.50 98 GLY A C 1
ATOM 752 O O . GLY A 1 98 ? 11.168 -7.993 12.571 1.00 88.50 98 GLY A O 1
ATOM 753 N N . ALA A 1 99 ? 11.250 -5.791 12.127 1.00 90.75 99 ALA A N 1
ATOM 754 C CA . ALA A 1 99 ? 9.899 -5.515 12.608 1.00 90.75 99 ALA A CA 1
ATOM 755 C C . ALA A 1 99 ? 8.827 -6.099 11.670 1.00 90.75 99 ALA A C 1
ATOM 757 O O . ALA A 1 99 ? 9.046 -6.289 10.469 1.00 90.75 99 ALA A O 1
ATOM 758 N N . GLN A 1 100 ? 7.656 -6.387 12.236 1.00 91.06 100 GLN A N 1
ATOM 759 C CA . GLN A 1 100 ? 6.545 -7.044 11.556 1.00 91.06 100 GLN A CA 1
ATOM 760 C C . GLN A 1 100 ? 5.297 -6.159 11.569 1.00 91.06 100 GLN A C 1
ATOM 762 O O . GLN A 1 100 ? 4.905 -5.643 12.613 1.00 91.06 100 GLN A O 1
ATOM 767 N N . LEU A 1 101 ? 4.663 -6.013 10.407 1.00 88.25 101 LEU A N 1
ATOM 768 C CA . LEU A 1 101 ? 3.380 -5.343 10.240 1.00 88.25 101 LEU A CA 1
ATOM 769 C C . LEU A 1 101 ? 2.280 -6.398 10.096 1.00 88.25 101 LEU A C 1
ATOM 771 O O . LEU A 1 101 ? 2.225 -7.105 9.088 1.00 88.25 101 LEU A O 1
ATOM 775 N N . GLN A 1 102 ? 1.427 -6.487 11.115 1.00 85.31 102 GLN A N 1
ATOM 776 C CA . GLN A 1 102 ? 0.261 -7.369 11.156 1.00 85.31 102 GLN A CA 1
ATOM 777 C C . GLN A 1 102 ? -0.901 -6.750 10.370 1.00 85.31 102 GLN A C 1
ATOM 779 O O . GLN A 1 102 ? -1.134 -5.539 10.454 1.00 85.31 102 GLN A O 1
ATOM 784 N N . ARG A 1 103 ? -1.665 -7.562 9.632 1.00 80.31 103 ARG A N 1
ATOM 785 C CA . ARG A 1 103 ? -2.890 -7.087 8.979 1.00 80.31 103 ARG A CA 1
ATOM 786 C C . ARG A 1 103 ? -3.977 -6.832 10.025 1.00 80.31 103 ARG A C 1
ATOM 788 O O . ARG A 1 103 ? -4.406 -7.743 10.729 1.00 80.31 103 ARG A O 1
ATOM 795 N N . HIS A 1 104 ? -4.487 -5.604 10.095 1.00 76.50 104 HIS A N 1
ATOM 796 C CA . HIS A 1 104 ? -5.685 -5.306 10.881 1.00 76.50 104 HIS A CA 1
ATOM 797 C C . HIS A 1 104 ? -6.942 -5.701 10.097 1.00 76.50 104 HIS A C 1
ATOM 799 O O . HIS A 1 104 ? -7.136 -5.275 8.958 1.00 76.50 104 HIS A O 1
ATOM 805 N N . ILE A 1 105 ? -7.797 -6.526 10.704 1.00 74.50 105 ILE A N 1
ATOM 806 C CA . ILE A 1 105 ? -9.073 -6.941 10.114 1.00 74.50 105 ILE A CA 1
ATOM 807 C C . ILE A 1 105 ? -10.134 -5.891 10.445 1.00 74.50 105 ILE A C 1
ATOM 809 O O . ILE A 1 105 ? -10.325 -5.531 11.606 1.00 74.50 105 ILE A O 1
ATOM 813 N N . LEU A 1 106 ? -10.855 -5.435 9.423 1.00 75.56 106 LEU A N 1
ATOM 814 C CA . LEU A 1 106 ? -12.091 -4.680 9.592 1.00 75.56 106 LEU A CA 1
ATOM 815 C C . LEU A 1 106 ? -13.233 -5.681 9.786 1.00 75.56 106 LEU A C 1
ATOM 817 O O . LEU A 1 106 ? -13.538 -6.459 8.885 1.00 75.56 106 LEU A O 1
ATOM 821 N N . ALA A 1 107 ? -13.846 -5.678 10.966 1.00 75.44 107 ALA A N 1
ATOM 822 C CA . ALA A 1 107 ? -15.026 -6.481 11.262 1.00 75.44 107 ALA A CA 1
ATOM 823 C C . ALA A 1 107 ? -16.243 -5.567 11.427 1.00 75.44 107 ALA A C 1
ATOM 825 O O . ALA A 1 107 ? -16.164 -4.527 12.084 1.00 75.44 107 ALA A O 1
ATOM 826 N N . MET A 1 108 ? -17.383 -5.965 10.855 1.00 83.44 108 MET A N 1
ATOM 827 C CA . MET A 1 108 ? -18.659 -5.328 11.174 1.00 83.44 108 MET A CA 1
ATOM 828 C C . MET A 1 108 ? -19.067 -5.754 12.581 1.00 83.44 108 MET A C 1
ATOM 830 O O . MET A 1 108 ? -19.464 -6.894 12.810 1.00 83.44 108 MET A O 1
ATOM 834 N N . VAL A 1 109 ? -18.936 -4.833 13.528 1.00 83.50 109 VAL A N 1
ATOM 835 C CA . VAL A 1 109 ? -19.347 -5.026 14.919 1.00 83.50 109 VAL A CA 1
ATOM 836 C C . VAL A 1 109 ? -20.658 -4.295 15.183 1.00 83.50 109 VAL A C 1
ATOM 838 O O . VAL A 1 109 ? -20.967 -3.291 14.538 1.00 83.50 109 VAL A O 1
ATOM 841 N N . ARG A 1 110 ? -21.449 -4.796 16.139 1.00 82.81 110 ARG A N 1
ATOM 842 C CA . ARG A 1 110 ? -22.660 -4.107 16.596 1.00 82.81 110 ARG A CA 1
ATOM 843 C C . ARG A 1 110 ? -22.283 -2.711 17.096 1.00 82.81 110 ARG A C 1
ATOM 845 O O . ARG A 1 110 ? -21.401 -2.569 17.940 1.00 82.81 110 ARG A O 1
ATOM 852 N N . TRP A 1 111 ? -22.986 -1.695 16.606 1.00 84.62 111 TRP A N 1
ATOM 853 C CA . TRP A 1 111 ? -22.819 -0.324 17.074 1.00 84.62 111 TRP A CA 1
ATOM 854 C C . TRP A 1 111 ? -23.420 -0.167 18.478 1.00 84.62 111 TRP A C 1
ATOM 856 O O . TRP A 1 111 ? -24.635 -0.048 18.632 1.00 84.62 111 TRP A O 1
ATOM 866 N N . GLY A 1 112 ? -22.562 -0.216 19.497 1.00 87.44 112 GLY A N 1
ATOM 867 C CA . GLY A 1 112 ? -22.928 -0.063 20.906 1.00 87.44 112 GLY A CA 1
ATOM 868 C C . GLY A 1 112 ? -22.218 -1.078 21.799 1.00 87.44 112 GLY A C 1
ATOM 869 O O . GLY A 1 112 ? -22.391 -2.285 21.633 1.00 87.44 112 GLY A O 1
ATOM 870 N N . MET A 1 113 ? -21.440 -0.584 22.763 1.00 88.31 113 MET A N 1
ATOM 871 C CA . MET A 1 113 ? -20.810 -1.412 23.797 1.00 88.31 113 MET A CA 1
ATOM 872 C C . MET A 1 113 ? -21.848 -1.902 24.814 1.00 88.31 113 MET A C 1
ATOM 874 O O . MET A 1 113 ? -22.893 -1.263 24.940 1.00 88.31 113 MET A O 1
ATOM 878 N N . PRO A 1 114 ? -21.591 -2.986 25.566 1.00 89.44 114 PRO A N 1
ATOM 879 C CA . PRO A 1 114 ? -22.446 -3.373 26.685 1.00 89.44 114 PRO A CA 1
ATOM 880 C C . PRO A 1 114 ? -22.701 -2.193 27.631 1.00 89.44 114 PRO A C 1
ATOM 882 O O . PRO A 1 114 ? -21.791 -1.422 27.952 1.00 89.44 114 PRO A O 1
ATOM 885 N N . SER A 1 115 ? -23.951 -2.023 28.053 1.00 88.12 115 SER A N 1
ATOM 886 C CA . SER A 1 115 ? -24.304 -0.980 29.014 1.00 88.12 115 SER A CA 1
ATOM 887 C C . SER A 1 115 ? -23.689 -1.278 30.380 1.00 88.12 115 SER A C 1
ATOM 889 O O . SER A 1 115 ? -23.462 -2.430 30.746 1.00 88.12 115 SER A O 1
ATOM 891 N N . SER A 1 116 ? -23.435 -0.234 31.172 1.00 88.69 116 SER A N 1
ATOM 892 C CA . SER A 1 116 ? -22.895 -0.418 32.521 1.00 88.69 116 SER A CA 1
ATOM 893 C C . SER A 1 116 ? -23.862 -1.219 33.405 1.00 88.69 116 SER A C 1
ATOM 895 O O . SER A 1 116 ? -25.085 -1.085 33.294 1.00 88.69 116 SER A O 1
ATOM 897 N N . ARG A 1 117 ? -23.323 -1.994 34.358 1.00 87.88 117 ARG A N 1
ATOM 898 C CA . ARG A 1 117 ? -24.131 -2.732 35.358 1.00 87.88 117 ARG A CA 1
ATOM 899 C C . ARG A 1 117 ? -25.099 -1.811 36.107 1.00 87.88 117 ARG A C 1
ATOM 901 O O . ARG A 1 117 ? -26.249 -2.171 36.324 1.00 87.88 117 ARG A O 1
ATOM 908 N N . LYS A 1 118 ? -24.613 -0.595 36.394 1.00 88.38 118 LYS A N 1
ATOM 909 C CA . LYS A 1 118 ? -25.361 0.641 36.670 1.00 88.38 118 LYS A CA 1
ATOM 910 C C . LYS A 1 118 ? -26.750 0.671 36.026 1.00 88.38 118 LYS A C 1
ATOM 912 O O . LYS A 1 118 ? -27.795 0.500 36.649 1.00 88.38 118 LYS A O 1
ATOM 917 N N . ALA A 1 119 ? -26.697 0.936 34.728 1.00 87.94 119 ALA A N 1
ATOM 918 C CA . ALA A 1 119 ? -27.857 1.198 33.900 1.00 87.94 119 ALA A CA 1
ATOM 919 C C . ALA A 1 119 ? -28.781 -0.021 33.794 1.00 87.94 119 ALA A C 1
ATOM 921 O O . ALA A 1 119 ? -29.999 0.144 33.820 1.00 87.94 119 ALA A O 1
ATOM 922 N N . GLN A 1 120 ? -28.215 -1.231 33.722 1.00 89.50 120 GLN A N 1
ATOM 923 C CA . GLN A 1 120 ? -29.003 -2.465 33.667 1.00 89.50 120 GLN A CA 1
ATOM 924 C C . GLN A 1 120 ? -29.795 -2.697 34.965 1.00 89.50 120 GLN A C 1
ATOM 926 O O . GLN A 1 120 ? -30.982 -3.010 34.902 1.00 89.50 120 GLN A O 1
ATOM 931 N N . LEU A 1 121 ? -29.189 -2.461 36.136 1.00 91.31 121 LEU A N 1
ATOM 932 C CA . LEU A 1 121 ? -29.870 -2.563 37.434 1.00 91.31 121 LEU A CA 1
ATOM 933 C C . LEU A 1 121 ? -31.000 -1.540 37.579 1.00 91.31 121 LEU A C 1
ATOM 935 O O . LEU A 1 121 ? -32.109 -1.897 37.982 1.00 91.31 121 LEU A O 1
ATOM 939 N N . ASP A 1 122 ? -30.749 -0.282 37.217 1.00 91.06 122 ASP A N 1
ATOM 940 C CA . ASP A 1 122 ? -31.758 0.778 37.297 1.00 91.06 122 ASP A CA 1
ATOM 941 C C . ASP A 1 122 ? -32.948 0.494 36.357 1.00 91.06 122 ASP A C 1
ATOM 943 O O . ASP A 1 122 ? -34.105 0.746 36.709 1.00 91.06 122 ASP A O 1
ATOM 947 N N . ALA A 1 123 ? -32.687 -0.051 35.163 1.00 91.94 123 ALA A N 1
ATOM 948 C CA . ALA A 1 123 ? -33.719 -0.450 34.207 1.00 91.94 123 ALA A CA 1
ATOM 949 C C . ALA A 1 123 ? -34.541 -1.648 34.710 1.00 91.94 123 ALA A C 1
ATOM 951 O O . ALA A 1 123 ? -35.774 -1.566 34.745 1.00 91.94 123 ALA A O 1
ATOM 952 N N . ALA A 1 124 ? -33.870 -2.707 35.177 1.00 92.25 124 ALA A N 1
ATOM 953 C CA . ALA A 1 124 ? -34.513 -3.889 35.744 1.00 92.25 124 ALA A CA 1
ATOM 954 C C . ALA A 1 124 ? -35.373 -3.530 36.966 1.00 92.25 124 ALA A C 1
ATOM 956 O O . ALA A 1 124 ? -36.497 -4.013 37.091 1.00 92.25 124 ALA A O 1
ATOM 957 N N . THR A 1 125 ? -34.910 -2.611 37.821 1.00 91.62 125 THR A N 1
ATOM 958 C CA . THR A 1 125 ? -35.671 -2.108 38.983 1.00 91.62 125 THR A CA 1
ATOM 959 C C . THR A 1 125 ? -36.951 -1.406 38.545 1.00 91.62 125 THR A C 1
ATOM 961 O O . THR A 1 125 ? -38.042 -1.792 38.960 1.00 91.62 125 THR A O 1
ATOM 964 N N . LYS A 1 126 ? -36.859 -0.461 37.599 1.00 93.00 126 LYS A N 1
ATOM 965 C CA . LYS A 1 126 ? -38.041 0.226 37.045 1.00 93.00 126 LYS A CA 1
ATOM 966 C C . LYS A 1 126 ? -39.033 -0.744 36.405 1.00 93.00 126 LYS A C 1
ATOM 968 O O . LYS A 1 126 ? -40.246 -0.524 36.456 1.00 93.00 126 LYS A O 1
ATOM 973 N N . ARG A 1 127 ? -38.538 -1.798 35.754 1.00 89.88 127 ARG A N 1
ATOM 974 C CA . ARG A 1 127 ? -39.372 -2.833 35.140 1.00 89.88 127 ARG A CA 1
ATOM 975 C C . ARG A 1 127 ? -40.034 -3.717 36.198 1.00 89.88 127 ARG A C 1
ATOM 977 O O . ARG A 1 127 ? -41.234 -3.971 36.086 1.00 89.88 127 ARG A O 1
ATOM 984 N N . ALA A 1 128 ? -39.296 -4.117 37.230 1.00 90.94 128 ALA A N 1
ATOM 985 C CA . ALA A 1 128 ? -39.807 -4.876 38.366 1.00 90.94 128 ALA A CA 1
ATOM 986 C C . ALA A 1 128 ? -40.905 -4.104 39.105 1.00 90.94 128 ALA A C 1
ATOM 988 O O . ALA A 1 128 ? -41.973 -4.657 39.349 1.00 90.94 128 ALA A O 1
ATOM 989 N N . ASP A 1 129 ? -40.709 -2.812 39.369 1.00 92.00 129 ASP A N 1
ATOM 990 C CA . ASP A 1 129 ? -41.699 -1.980 40.062 1.00 92.00 129 ASP A CA 1
ATOM 991 C C . ASP A 1 129 ? -42.995 -1.839 39.258 1.00 92.00 129 ASP A C 1
ATOM 993 O O . ASP A 1 129 ? -44.093 -1.949 39.807 1.00 92.00 129 ASP A O 1
ATOM 997 N N . LYS A 1 130 ? -42.897 -1.705 37.929 1.00 91.56 130 LYS A N 1
ATOM 998 C CA . LYS A 1 130 ? -44.071 -1.726 37.042 1.00 91.56 130 LYS A CA 1
ATOM 999 C C . LYS A 1 130 ? -44.796 -3.073 37.045 1.00 91.56 130 LYS A C 1
ATOM 1001 O O . LYS A 1 130 ? -46.011 -3.099 36.865 1.00 91.56 130 LYS A O 1
ATOM 1006 N N . LEU A 1 131 ? -44.075 -4.185 37.179 1.00 90.12 131 LEU A N 1
ATOM 1007 C CA . LEU A 1 131 ? -44.666 -5.526 37.231 1.00 90.12 131 LEU A CA 1
ATOM 1008 C C . LEU A 1 131 ? -45.329 -5.794 38.589 1.00 90.12 131 LEU A C 1
ATOM 1010 O O . LEU A 1 131 ? -46.456 -6.290 38.614 1.00 90.12 131 LEU A O 1
ATOM 1014 N N . ARG A 1 132 ? -44.702 -5.361 39.688 1.00 89.56 132 ARG A N 1
ATOM 1015 C CA . ARG A 1 132 ? -45.273 -5.394 41.044 1.00 89.56 132 ARG A CA 1
ATOM 1016 C C . ARG A 1 132 ? -46.539 -4.546 41.144 1.00 89.56 132 ARG A C 1
ATOM 1018 O O . ARG A 1 132 ? -47.547 -5.019 41.653 1.00 89.56 132 ARG A O 1
ATOM 1025 N N . ALA A 1 133 ? -46.535 -3.340 40.570 1.00 91.25 133 ALA A N 1
ATOM 1026 C CA . ALA A 1 133 ? -47.719 -2.476 40.508 1.00 91.25 133 ALA A CA 1
ATOM 1027 C C . ALA A 1 133 ? -48.885 -3.099 39.714 1.00 91.25 133 ALA A C 1
ATOM 1029 O O . ALA A 1 133 ? -50.038 -2.729 39.911 1.00 91.25 133 ALA A O 1
ATOM 1030 N N . LYS A 1 134 ? -48.597 -4.059 38.826 1.00 90.56 134 LYS A N 1
ATOM 1031 C CA . LYS A 1 134 ? -49.595 -4.841 38.078 1.00 90.56 134 LYS A CA 1
ATOM 1032 C C . LYS A 1 134 ? -49.989 -6.147 38.781 1.00 90.56 134 LYS A C 1
ATOM 1034 O O . LYS A 1 134 ? -50.685 -6.957 38.175 1.00 90.56 134 LYS A O 1
ATOM 1039 N N . GLY A 1 135 ? -49.530 -6.370 40.014 1.00 87.00 135 GLY A N 1
ATOM 1040 C CA . GLY A 1 135 ? -49.836 -7.561 40.808 1.00 87.00 135 GLY A CA 1
ATOM 1041 C C . GLY A 1 135 ? -49.155 -8.843 40.322 1.00 87.00 135 GLY A C 1
ATOM 1042 O O . GLY A 1 135 ? -49.620 -9.929 40.652 1.00 87.00 135 GLY A O 1
ATOM 1043 N N . LYS A 1 136 ? -48.088 -8.745 39.516 1.00 85.44 136 LYS A N 1
ATOM 1044 C CA . LYS A 1 136 ? -47.305 -9.913 39.091 1.00 85.44 136 LYS A CA 1
ATOM 1045 C C . LYS A 1 136 ? -46.180 -10.185 40.081 1.00 85.44 136 LYS A C 1
ATOM 1047 O O . LYS A 1 136 ? -45.500 -9.257 40.515 1.00 85.44 136 LYS A O 1
ATOM 1052 N N . GLU A 1 137 ? -45.965 -11.458 40.382 1.00 82.56 137 GLU A N 1
ATOM 1053 C CA . GLU A 1 137 ? -44.788 -11.921 41.111 1.00 82.56 137 GLU A CA 1
ATOM 1054 C C . GLU A 1 137 ? -43.551 -11.806 40.206 1.00 82.56 137 GLU A C 1
ATOM 1056 O O . GLU A 1 137 ? -43.613 -12.117 39.013 1.00 82.56 137 GLU A O 1
ATOM 1061 N N . VAL A 1 138 ? -42.451 -11.267 40.740 1.00 84.62 138 VAL A N 1
ATOM 1062 C CA . VAL A 1 138 ? -41.246 -10.934 39.966 1.00 84.62 138 VAL A CA 1
ATOM 1063 C C . VAL A 1 138 ? -40.022 -11.530 40.643 1.00 84.62 138 VAL A C 1
ATOM 1065 O O . VAL A 1 138 ? -39.642 -11.079 41.722 1.00 84.62 138 VAL A O 1
ATOM 1068 N N . ASP A 1 139 ? -39.372 -12.472 39.963 1.00 89.69 139 ASP A N 1
ATOM 1069 C CA . ASP A 1 139 ? -37.995 -12.871 40.254 1.00 89.69 139 ASP A CA 1
ATOM 1070 C C . ASP A 1 139 ? -37.037 -11.832 39.650 1.00 89.69 139 ASP A C 1
ATOM 1072 O O . ASP A 1 139 ? -36.954 -11.664 38.430 1.00 89.69 139 ASP A O 1
ATOM 1076 N N . PHE A 1 140 ? -36.350 -11.086 40.516 1.00 86.88 140 PHE A N 1
ATOM 1077 C CA . PHE A 1 140 ? -35.487 -9.983 40.104 1.00 86.88 140 PHE A CA 1
ATOM 1078 C C . PHE A 1 140 ? -34.192 -10.455 39.438 1.00 86.88 140 PHE A C 1
ATOM 1080 O O . PHE A 1 140 ? -33.739 -9.819 38.486 1.00 86.88 140 PHE A O 1
ATOM 1087 N N . ASP A 1 141 ? -33.623 -11.574 39.888 1.00 88.06 141 ASP A N 1
ATOM 1088 C CA . ASP A 1 141 ? -32.353 -12.078 39.360 1.00 88.06 141 ASP A CA 1
ATOM 1089 C C . ASP A 1 141 ? -32.540 -12.603 37.937 1.00 88.06 141 ASP A C 1
ATOM 1091 O O . ASP A 1 141 ? -31.746 -12.312 37.033 1.00 88.06 141 ASP A O 1
ATOM 1095 N N . GLN A 1 142 ? -33.648 -13.310 37.705 1.00 87.88 142 GLN A N 1
ATOM 1096 C CA . GLN A 1 142 ? -34.023 -13.738 36.364 1.00 87.88 142 GLN A CA 1
ATOM 1097 C C . GLN A 1 142 ? -34.370 -12.542 35.464 1.00 87.88 142 GLN A C 1
ATOM 1099 O O . GLN A 1 142 ? -33.991 -12.528 34.290 1.00 87.88 142 GLN A O 1
ATOM 1104 N N . LEU A 1 143 ? -35.049 -11.522 36.001 1.00 89.31 143 LEU A N 1
ATOM 1105 C CA . LEU A 1 143 ? -35.406 -10.318 35.251 1.00 89.31 143 LEU A CA 1
ATOM 1106 C C . LEU A 1 143 ? -34.167 -9.534 34.806 1.00 89.31 143 LEU A C 1
ATOM 1108 O O . LEU A 1 143 ? -34.082 -9.161 33.640 1.00 89.31 143 LEU A O 1
ATOM 1112 N N . LEU A 1 144 ? -33.198 -9.333 35.702 1.00 89.88 144 LEU A N 1
ATOM 1113 C CA . LEU A 1 144 ? -31.959 -8.614 35.409 1.00 89.88 144 LEU A CA 1
ATOM 1114 C C . LEU A 1 144 ? -31.146 -9.312 34.314 1.00 89.88 144 LEU A C 1
ATOM 1116 O O . LEU A 1 144 ? -30.627 -8.656 33.415 1.00 89.88 144 LEU A O 1
ATOM 1120 N N . ARG A 1 145 ? -31.070 -10.648 34.352 1.00 89.31 145 ARG A N 1
ATOM 1121 C CA . ARG A 1 145 ? -30.360 -11.437 33.333 1.00 89.31 145 ARG A CA 1
ATOM 1122 C C . ARG A 1 145 ? -31.005 -11.336 31.947 1.00 89.31 145 ARG A C 1
ATOM 1124 O O . ARG A 1 145 ? -30.311 -11.466 30.942 1.00 89.31 145 ARG A O 1
ATOM 1131 N N . MET A 1 146 ? -32.319 -11.136 31.904 1.00 89.81 146 MET A N 1
ATOM 1132 C CA . MET A 1 146 ? -33.110 -11.036 30.677 1.00 89.81 146 MET A CA 1
ATOM 1133 C C . MET A 1 146 ? -33.378 -9.584 30.252 1.00 89.81 146 MET A C 1
ATOM 1135 O O . MET A 1 146 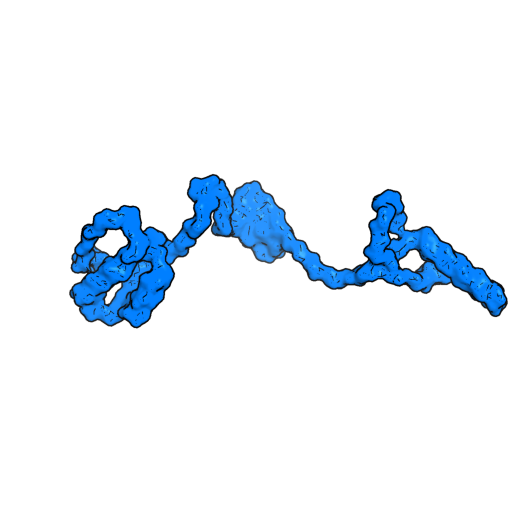? -34.126 -9.364 29.294 1.00 89.81 146 MET A O 1
ATOM 1139 N N . GLU A 1 147 ? -32.811 -8.591 30.946 1.00 89.88 147 GLU A N 1
ATOM 1140 C CA . GLU A 1 147 ? -33.060 -7.186 30.639 1.00 89.88 147 GLU A CA 1
ATOM 1141 C C . GLU A 1 147 ? -32.451 -6.832 29.268 1.00 89.88 147 GLU A C 1
ATOM 1143 O O . GLU A 1 147 ? -31.266 -7.083 29.028 1.00 89.88 147 GLU A O 1
ATOM 1148 N N . PRO A 1 148 ? -33.235 -6.267 28.332 1.00 90.44 148 PRO A N 1
ATOM 1149 C CA . PRO A 1 148 ? -32.724 -5.914 27.015 1.00 90.44 148 PRO A CA 1
ATOM 1150 C C . PRO A 1 148 ? -31.651 -4.823 27.091 1.00 90.44 148 PRO A C 1
ATOM 1152 O O . PRO A 1 148 ? -31.895 -3.737 27.614 1.00 90.44 148 PRO A O 1
ATOM 1155 N N . ASP A 1 149 ? -30.489 -5.080 26.488 1.00 89.50 149 ASP A N 1
ATOM 1156 C CA . ASP A 1 149 ? -29.402 -4.106 26.404 1.00 89.50 149 ASP A CA 1
ATOM 1157 C C . ASP A 1 149 ? -29.291 -3.526 24.989 1.00 89.50 149 ASP A C 1
ATOM 1159 O O . ASP A 1 149 ? -28.856 -4.207 24.052 1.00 89.50 149 ASP A O 1
ATOM 1163 N N . SER A 1 150 ? -29.665 -2.254 24.820 1.00 83.00 150 SER A N 1
ATOM 1164 C CA . SER A 1 150 ? -29.506 -1.511 23.561 1.00 83.00 150 SER A CA 1
ATOM 1165 C C . SER A 1 150 ? -28.051 -1.138 23.262 1.00 83.00 150 SER A C 1
ATOM 1167 O O . SER A 1 150 ? -27.723 -0.874 22.105 1.00 83.00 150 SER A O 1
ATOM 1169 N N . GLY A 1 151 ? -27.183 -1.200 24.270 1.00 88.06 151 GLY A N 1
ATOM 1170 C CA . GLY A 1 151 ? -25.787 -0.806 24.215 1.00 88.06 151 GLY A CA 1
ATOM 1171 C C . GLY A 1 151 ? -25.573 0.703 24.344 1.00 88.06 151 GLY A C 1
ATOM 1172 O O . GLY A 1 151 ? -26.470 1.515 24.112 1.00 88.06 151 GLY A O 1
ATOM 1173 N N . THR A 1 152 ? -24.352 1.076 24.720 1.00 86.56 152 THR A N 1
ATOM 1174 C CA . THR A 1 152 ? -23.875 2.457 24.838 1.00 86.56 152 THR A CA 1
ATOM 1175 C C . THR A 1 152 ? -23.020 2.804 23.624 1.00 86.56 152 THR A C 1
ATOM 1177 O O . THR A 1 152 ? -21.991 2.178 23.375 1.00 86.56 152 THR A O 1
ATOM 1180 N N . THR A 1 153 ? -23.449 3.799 22.851 1.00 88.44 153 THR A N 1
ATOM 1181 C CA . THR A 1 153 ? -22.788 4.211 21.602 1.00 88.44 153 THR A CA 1
ATOM 1182 C C . THR A 1 153 ? -21.689 5.246 21.821 1.00 88.44 153 THR A C 1
AT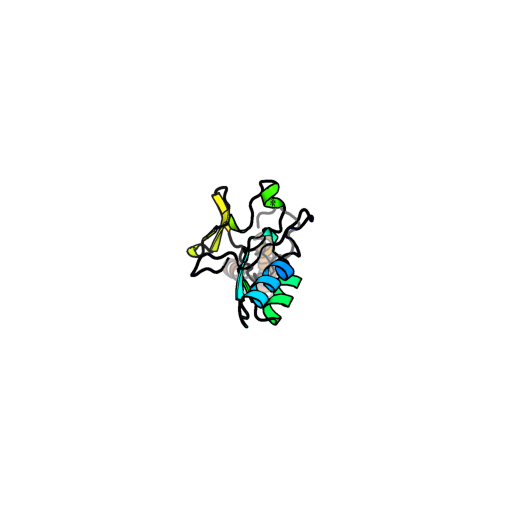OM 1184 O O . THR A 1 153 ? -20.657 5.179 21.164 1.00 88.44 153 THR A O 1
ATOM 1187 N N . ASN A 1 154 ? -21.882 6.164 22.775 1.00 86.56 154 ASN A N 1
ATOM 1188 C CA . ASN A 1 154 ? -20.957 7.258 23.066 1.00 86.56 154 ASN A CA 1
ATOM 1189 C C . ASN A 1 154 ? -20.551 7.247 24.545 1.00 86.56 154 ASN A C 1
ATOM 1191 O O . ASN A 1 154 ? -21.391 7.451 25.425 1.00 86.56 154 ASN A O 1
ATOM 1195 N N . VAL A 1 155 ? -19.257 7.074 24.822 1.00 83.81 155 VAL A N 1
ATOM 1196 C CA . VAL A 1 155 ? -18.696 7.152 26.179 1.00 83.81 155 VAL A CA 1
ATOM 1197 C C . VAL A 1 155 ? -18.099 8.535 26.396 1.00 83.81 155 VAL A C 1
ATOM 1199 O O . VAL A 1 155 ? -17.089 8.886 25.799 1.00 83.81 155 VAL A O 1
ATOM 1202 N N . HIS A 1 156 ? -18.736 9.324 27.258 1.00 84.38 156 HIS A N 1
ATOM 1203 C CA . HIS A 1 156 ? -18.261 10.666 27.615 1.00 84.38 156 HIS A CA 1
ATOM 1204 C C . HIS A 1 156 ? -17.322 10.642 28.827 1.00 84.38 156 HIS A C 1
ATOM 1206 O O . HIS A 1 156 ? -16.489 11.527 28.983 1.00 84.38 156 HIS A O 1
ATOM 1212 N N . ASN A 1 157 ? -17.462 9.634 29.693 1.00 83.12 157 ASN A N 1
ATOM 1213 C CA . ASN A 1 157 ? -16.651 9.474 30.891 1.00 83.12 157 ASN A CA 1
ATOM 1214 C C . ASN A 1 157 ? -15.683 8.303 30.704 1.00 83.12 157 ASN A C 1
ATOM 1216 O O . ASN A 1 157 ? -16.095 7.148 30.698 1.00 83.12 157 ASN A O 1
ATOM 1220 N N . THR A 1 158 ? -14.396 8.599 30.567 1.00 80.31 158 THR A N 1
ATOM 1221 C CA . THR A 1 158 ? -13.346 7.588 30.373 1.00 80.31 158 THR A CA 1
ATOM 1222 C C . THR A 1 158 ? -12.908 6.909 31.672 1.00 80.31 158 THR A C 1
ATOM 1224 O O . THR A 1 158 ? -12.153 5.943 31.628 1.00 80.31 158 THR A O 1
ATOM 1227 N N . SER A 1 159 ? -13.370 7.388 32.831 1.00 80.38 159 SER A N 1
ATOM 1228 C CA . SER A 1 159 ? -13.027 6.836 34.147 1.00 80.38 159 SER A CA 1
ATOM 1229 C C . SER A 1 159 ? -14.027 5.795 34.656 1.00 80.38 159 SER A C 1
ATOM 1231 O O . SER A 1 159 ? -13.774 5.161 35.679 1.00 80.38 159 SER A O 1
ATOM 1233 N N . SER A 1 160 ? -15.178 5.619 34.001 1.00 70.56 160 SER A N 1
ATOM 1234 C CA . SER A 1 160 ? -16.149 4.606 34.417 1.00 70.56 160 SER A CA 1
ATOM 1235 C C . SER A 1 160 ? -15.721 3.212 33.972 1.00 70.56 160 SER A C 1
ATOM 1237 O O . SER A 1 160 ? -15.443 2.988 32.796 1.00 70.56 160 SER A O 1
ATOM 1239 N N . ALA A 1 161 ? -15.740 2.263 34.910 1.00 64.94 161 ALA A N 1
ATOM 1240 C CA . ALA A 1 161 ? -15.598 0.846 34.608 1.00 64.94 161 ALA A CA 1
ATOM 1241 C C . ALA A 1 161 ? -16.854 0.366 33.861 1.00 64.94 161 ALA A C 1
ATOM 1243 O O . ALA A 1 161 ? -17.924 0.221 34.463 1.00 64.94 161 ALA A O 1
ATOM 1244 N N . HIS A 1 162 ? -16.723 0.200 32.547 1.00 58.56 162 HIS A N 1
ATOM 1245 C CA . HIS A 1 162 ? -17.695 -0.480 31.695 1.00 58.56 162 HIS A CA 1
ATOM 1246 C C . HIS A 1 162 ? -17.383 -1.973 31.632 1.00 58.56 162 HIS A C 1
ATOM 1248 O O . HIS A 1 162 ? -16.182 -2.316 31.548 1.00 58.56 162 HIS A O 1
#

Foldseek 3Di:
DDDPVPDDLDDDDDPDPFLAPVPQVVPVSSCVSVVDQAEEAEDEQSPDDPVSCVVVVVSRYHYDYDDDPPDCCVVVVHDDPVQWDQPPVQRWIAHVVGDIDHDDDDDDDPQAAFDDLVVLLVQLVVVVVVCVVVVHDDDSVVSSVVRDTPHHRDDPDPPDDD

pLDDT: mean 85.02, std 6.16, range [58.56, 93.0]

Radius of gyration: 36.15 Å; chains: 1; bounding box: 79×32×83 Å